Protein AF-A0A3D3B2I1-F1 (afdb_monomer)

Sequence (144 aa):
MMSEEPPSRQRCGARLKHAPGNFCARYVAPGKTRCNLHGGKSTGPRKPARLTPERLAAMQEGRRRWVKGLKATGQKAPCGGDFTKSSKEKAERARLHEDRARKANEAMFRADPELVAKALDRLAEATMRLAEATHLEREAARAG

pLDDT: mean 81.31, std 12.29, range [39.06, 97.19]

Foldseek 3Di:
DDPPDDQPPDFAQCADPVDGPDGGRDTQGPPDNHHCVRCSVPPDPVDPVVPDPVVVVVVVVVVVVVVVVCLVVQHQDPDDDRNVDDPVNVVVVVVVVVVVVVVVVCVVCVDDVVVVVVVVVVVVVVVVVVVVVVVVVVVVVVVD

Radius of gyration: 30.07 Å; Cα contacts (8 Å, |Δi|>4): 91; chains: 1; bounding box: 42×64×76 Å

Solvent-accessible surface area (backbone atoms only — not comparable to full-atom values): 8529 Å² total; per-residue (Å²): 133,83,83,77,67,70,68,43,91,48,57,22,62,46,75,37,90,93,40,84,95,41,56,37,77,49,52,16,34,70,100,54,79,16,13,61,90,70,59,39,60,66,72,59,69,96,48,68,87,74,68,40,70,66,56,54,49,51,53,52,51,53,49,51,54,53,51,51,51,31,56,76,70,62,44,62,50,98,75,70,72,61,68,79,57,49,72,65,60,51,51,53,50,50,51,53,51,50,53,50,50,50,52,50,49,46,67,74,60,58,72,55,66,67,58,52,49,54,49,50,53,54,49,52,54,51,50,51,55,49,52,50,52,56,48,52,54,55,50,55,70,71,75,110

Secondary structure (DSSP, 8-state):
----PPPPS-B--PBPTTSTT-B--SBPPTTSSS-IIIIIT----SSGGG--HHHHHHHHHHHHHHHHHHHHTTPPPSSS--SSS-HHHHHHHHHHHHHHHHHHHHHHT---HHHHHHHHHHHHHHHHHHHHHHHHHHHHHHH-

Mean predicted aligned error: 17.02 Å

Structure (mmCIF, N/CA/C/O backbone):
data_AF-A0A3D3B2I1-F1
#
_entry.id   AF-A0A3D3B2I1-F1
#
loop_
_atom_site.group_PDB
_atom_site.id
_atom_site.type_symbol
_atom_site.label_atom_id
_atom_site.label_alt_id
_atom_site.label_comp_id
_atom_site.label_asym_id
_atom_site.label_entity_id
_atom_site.label_seq_id
_atom_site.pdbx_PDB_ins_code
_atom_site.Cartn_x
_atom_site.Cartn_y
_atom_site.Cartn_z
_atom_site.occupancy
_atom_site.B_iso_or_equiv
_atom_site.auth_seq_id
_atom_site.auth_comp_id
_atom_site.auth_asym_id
_atom_site.auth_atom_id
_atom_site.pdbx_PDB_model_num
ATOM 1 N N . MET A 1 1 ? 25.792 -29.830 -18.608 1.00 39.06 1 MET A N 1
ATOM 2 C CA . MET A 1 1 ? 25.578 -30.551 -17.338 1.00 39.06 1 MET A CA 1
ATOM 3 C C . MET A 1 1 ? 25.304 -29.495 -16.279 1.00 39.06 1 MET A C 1
ATOM 5 O O . MET A 1 1 ? 26.176 -28.679 -16.023 1.00 39.06 1 MET A O 1
ATOM 9 N N . MET A 1 2 ? 24.053 -29.370 -15.831 1.00 43.00 2 MET A N 1
ATOM 10 C CA . MET A 1 2 ? 23.660 -28.364 -14.837 1.00 43.00 2 MET A CA 1
ATOM 11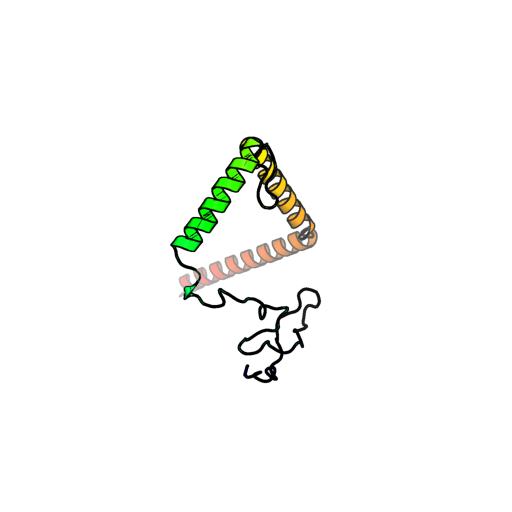 C C . MET A 1 2 ? 24.161 -28.846 -13.475 1.00 43.00 2 MET A C 1
ATOM 13 O O . MET A 1 2 ? 23.698 -29.880 -13.007 1.00 43.00 2 MET A O 1
ATOM 17 N N . SER A 1 3 ? 25.119 -28.146 -12.871 1.00 47.94 3 SER A N 1
ATOM 18 C CA . SER A 1 3 ? 25.517 -28.407 -11.489 1.00 47.94 3 SER A CA 1
ATOM 19 C C . SER A 1 3 ? 24.337 -28.076 -10.579 1.00 47.94 3 SER A C 1
ATOM 21 O O . SER A 1 3 ? 24.024 -26.905 -10.358 1.00 47.94 3 SER A O 1
ATOM 23 N N . GLU A 1 4 ? 23.638 -29.101 -10.100 1.00 55.72 4 GLU A N 1
ATOM 24 C CA . GLU A 1 4 ? 22.676 -28.965 -9.013 1.00 55.72 4 GLU A CA 1
ATOM 25 C C . GLU A 1 4 ? 23.475 -28.694 -7.735 1.00 55.72 4 GLU A C 1
ATOM 27 O O . GLU A 1 4 ? 23.943 -29.615 -7.069 1.00 55.72 4 GLU A O 1
ATOM 32 N N . GLU A 1 5 ? 23.699 -27.415 -7.415 1.00 55.50 5 GLU A N 1
ATOM 33 C CA . GLU A 1 5 ? 24.168 -27.059 -6.077 1.00 55.50 5 GLU A CA 1
ATOM 34 C C . GLU A 1 5 ? 23.195 -27.669 -5.057 1.00 55.50 5 GLU A C 1
ATOM 36 O O . GLU A 1 5 ? 21.976 -27.473 -5.185 1.00 55.50 5 GLU A O 1
ATOM 41 N N . PRO A 1 6 ? 23.696 -28.419 -4.059 1.00 58.09 6 PRO A N 1
ATOM 42 C CA . PRO A 1 6 ? 22.835 -29.069 -3.089 1.00 58.09 6 PRO A CA 1
ATOM 43 C C . PRO A 1 6 ? 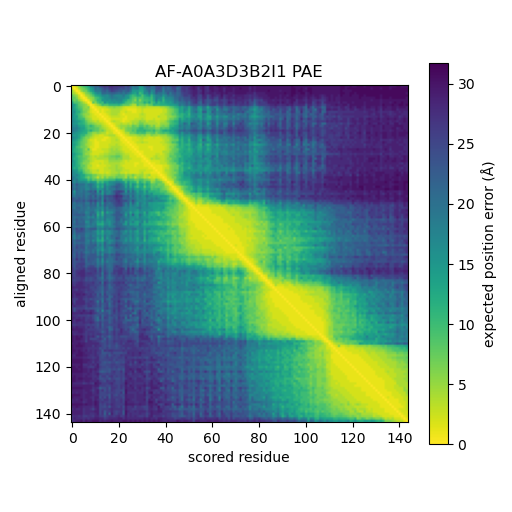21.965 -28.014 -2.395 1.00 58.09 6 PRO A C 1
ATOM 45 O O . PRO A 1 6 ? 22.441 -26.902 -2.133 1.00 58.09 6 PRO A O 1
ATOM 48 N N . PRO A 1 7 ? 20.692 -28.328 -2.082 1.00 59.72 7 PRO A N 1
ATOM 49 C CA . PRO A 1 7 ? 19.825 -27.396 -1.379 1.00 59.72 7 PRO A CA 1
ATOM 50 C C . PRO A 1 7 ? 20.549 -26.932 -0.120 1.00 59.72 7 PRO A C 1
ATOM 52 O O . PRO A 1 7 ? 20.981 -27.747 0.699 1.00 59.72 7 PRO A O 1
ATOM 55 N N . SER A 1 8 ? 20.724 -25.617 0.011 1.00 64.62 8 SER A N 1
ATOM 56 C CA . SER A 1 8 ? 21.408 -25.034 1.159 1.00 64.62 8 SER A CA 1
ATOM 57 C C . SER A 1 8 ? 20.792 -25.605 2.437 1.00 64.62 8 SER A C 1
ATOM 59 O O . SER A 1 8 ? 19.572 -25.544 2.614 1.00 64.62 8 SER A O 1
ATOM 61 N N . ARG A 1 9 ? 21.622 -26.138 3.344 1.00 75.06 9 ARG A N 1
ATOM 62 C CA . ARG A 1 9 ? 21.161 -26.679 4.640 1.00 75.06 9 ARG A CA 1
ATOM 63 C C . ARG A 1 9 ? 20.480 -25.614 5.516 1.00 75.06 9 ARG A C 1
ATOM 65 O O . ARG A 1 9 ? 19.854 -25.946 6.520 1.00 75.06 9 ARG A O 1
ATOM 72 N N . GLN A 1 10 ? 20.575 -24.343 5.126 1.00 85.38 10 GLN A N 1
ATOM 73 C CA . GLN A 1 10 ? 19.960 -23.207 5.789 1.00 85.38 10 GLN A CA 1
ATOM 74 C C . GLN A 1 10 ? 18.428 -23.208 5.650 1.00 85.38 10 GLN A C 1
ATOM 76 O O . GLN A 1 10 ? 17.852 -23.392 4.573 1.00 85.38 10 GLN A O 1
ATOM 81 N N . ARG A 1 11 ? 17.755 -22.955 6.775 1.00 90.19 11 ARG A N 1
ATOM 82 C CA . ARG A 1 11 ? 16.305 -22.740 6.851 1.00 90.19 11 ARG A CA 1
ATOM 83 C C . ARG A 1 11 ? 15.968 -21.297 6.474 1.00 90.19 11 ARG A C 1
ATOM 85 O O . ARG A 1 11 ? 16.731 -20.381 6.747 1.00 90.19 11 ARG A O 1
ATOM 92 N N . CYS A 1 12 ? 14.803 -21.088 5.869 1.00 90.75 12 CYS A N 1
ATOM 93 C CA . CYS A 1 12 ? 14.378 -19.786 5.359 1.00 90.75 12 CYS A CA 1
ATOM 94 C C . CYS A 1 12 ? 14.291 -18.692 6.429 1.00 90.75 12 CYS A C 1
ATOM 96 O O . CYS A 1 12 ? 14.554 -17.534 6.116 1.00 90.75 12 CYS A O 1
ATOM 98 N N . GLY A 1 13 ? 13.819 -19.015 7.637 1.00 89.44 13 GLY A N 1
ATOM 99 C CA . GLY A 1 13 ? 13.759 -18.048 8.739 1.00 89.44 13 GLY A CA 1
ATOM 100 C C . GLY A 1 13 ? 12.794 -16.870 8.527 1.00 89.44 13 GLY A C 1
ATOM 101 O O . GLY A 1 13 ? 12.832 -15.903 9.277 1.00 89.44 13 GLY A O 1
ATOM 102 N N . ALA A 1 14 ? 11.926 -16.900 7.509 1.00 89.38 14 ALA A N 1
ATOM 103 C CA . ALA A 1 14 ? 10.940 -15.840 7.288 1.00 89.38 14 ALA A CA 1
ATOM 104 C C . ALA A 1 14 ? 9.794 -15.949 8.305 1.00 89.38 14 ALA A C 1
ATOM 106 O O . ALA A 1 14 ? 9.272 -17.045 8.505 1.00 89.38 14 ALA A O 1
ATOM 107 N N . ARG A 1 15 ? 9.384 -14.833 8.922 1.00 90.38 15 ARG A N 1
ATOM 108 C CA . ARG A 1 15 ? 8.238 -14.806 9.851 1.00 90.38 15 ARG A CA 1
ATOM 109 C C . ARG A 1 15 ? 6.951 -15.216 9.132 1.00 90.38 15 ARG A C 1
ATOM 111 O O . ARG A 1 15 ? 6.649 -14.689 8.060 1.00 90.38 15 ARG A O 1
ATOM 118 N N . LEU A 1 16 ? 6.198 -16.144 9.719 1.00 87.00 16 LEU A N 1
ATOM 119 C CA . LEU A 1 16 ? 4.931 -16.613 9.162 1.00 87.00 16 LEU A CA 1
ATOM 120 C C . LEU A 1 16 ? 3.800 -15.639 9.509 1.00 87.00 16 LEU A C 1
ATOM 122 O O . LEU A 1 16 ? 3.539 -15.362 10.675 1.00 87.00 16 LEU A O 1
ATOM 126 N N . LYS A 1 17 ? 3.088 -15.147 8.490 1.00 81.25 17 LYS A N 1
ATOM 127 C CA . LYS A 1 17 ? 2.000 -14.167 8.666 1.00 81.25 17 LYS A CA 1
ATOM 128 C C . LYS A 1 17 ? 0.816 -14.714 9.477 1.00 81.25 17 LYS A C 1
ATOM 130 O O . LYS A 1 17 ? 0.202 -13.967 10.224 1.00 81.25 17 LYS A O 1
ATOM 135 N N . HIS A 1 18 ? 0.508 -16.002 9.326 1.00 80.38 18 HIS A N 1
ATOM 136 C CA . HIS A 1 18 ? -0.627 -16.667 9.984 1.00 80.38 18 HIS A CA 1
ATOM 137 C C . HIS A 1 18 ? -0.247 -17.396 11.282 1.00 80.38 18 HIS A C 1
ATOM 139 O O . HIS A 1 18 ? -1.097 -18.029 11.892 1.00 80.38 18 HIS A O 1
ATOM 145 N N . ALA A 1 19 ? 1.023 -17.332 11.689 1.00 79.38 19 ALA A N 1
ATOM 146 C CA . ALA A 1 19 ? 1.526 -17.984 12.892 1.00 79.38 19 ALA A CA 1
ATOM 147 C C . ALA A 1 19 ? 2.555 -17.056 13.565 1.00 79.38 19 ALA A C 1
ATOM 149 O O . ALA A 1 19 ? 3.763 -17.238 13.371 1.00 79.38 19 ALA A O 1
ATOM 150 N N . PRO A 1 20 ? 2.096 -16.013 14.286 1.00 75.62 20 PRO A N 1
ATOM 151 C CA . PRO A 1 20 ? 2.986 -15.071 14.957 1.00 75.62 20 PRO A CA 1
ATOM 152 C C . PRO A 1 20 ? 3.906 -15.820 15.933 1.00 75.62 20 PRO A C 1
ATOM 154 O O . PRO A 1 20 ? 3.465 -16.707 16.654 1.00 75.62 20 PRO A O 1
ATOM 157 N N . GLY A 1 21 ? 5.203 -15.505 15.900 1.00 81.06 21 GL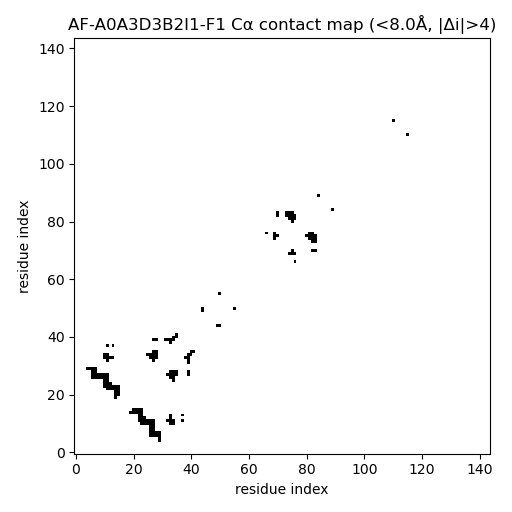Y A N 1
ATOM 158 C CA . GLY A 1 21 ? 6.243 -16.203 16.671 1.00 81.06 21 GLY A CA 1
ATOM 159 C C . GLY A 1 21 ? 6.929 -17.359 15.933 1.00 81.06 21 GLY A C 1
ATOM 160 O O . GLY A 1 21 ? 8.044 -17.723 16.294 1.00 81.06 21 GLY A O 1
ATOM 161 N N . ASN A 1 22 ? 6.339 -17.876 14.850 1.00 89.31 22 ASN A N 1
ATOM 162 C CA . ASN A 1 22 ? 6.932 -18.960 14.069 1.00 89.31 22 ASN A CA 1
ATOM 163 C C . ASN A 1 22 ? 7.696 -18.465 12.832 1.00 89.31 22 ASN A C 1
ATOM 165 O O . ASN A 1 22 ? 7.322 -17.497 12.157 1.00 89.31 22 ASN A O 1
ATOM 169 N N . PHE A 1 23 ? 8.759 -19.197 12.498 1.00 91.75 23 PHE A N 1
ATOM 170 C CA . PHE A 1 23 ? 9.594 -18.956 11.326 1.00 91.75 23 PHE A CA 1
ATOM 171 C C . PHE A 1 23 ? 9.447 -20.071 10.291 1.00 91.75 23 PHE A C 1
ATOM 173 O O . PHE A 1 23 ? 9.165 -21.226 10.599 1.00 91.75 23 PHE A O 1
ATOM 180 N N . CYS A 1 24 ? 9.664 -19.733 9.023 1.00 91.00 24 CYS A N 1
ATOM 181 C CA . CYS A 1 24 ? 9.590 -20.695 7.941 1.00 91.00 24 CYS A CA 1
ATOM 182 C C . CYS A 1 24 ? 10.719 -21.733 8.033 1.00 91.00 24 CYS A C 1
ATOM 184 O O . CYS A 1 24 ? 11.892 -21.415 7.821 1.00 91.00 24 CYS A O 1
ATOM 186 N N . ALA A 1 25 ? 10.330 -22.993 8.238 1.00 90.62 25 ALA A N 1
ATOM 187 C CA . ALA A 1 25 ? 11.222 -24.150 8.290 1.00 90.62 25 ALA A CA 1
ATOM 188 C C . ALA A 1 25 ? 11.582 -24.739 6.908 1.00 90.62 25 ALA A C 1
ATOM 190 O O . ALA A 1 25 ? 12.279 -25.750 6.821 1.00 90.62 25 ALA A O 1
ATOM 191 N N . ARG A 1 26 ? 11.131 -24.148 5.795 1.00 89.50 26 ARG A N 1
ATOM 192 C CA . ARG A 1 26 ? 11.539 -24.623 4.461 1.00 89.50 26 ARG A CA 1
ATOM 193 C C . ARG A 1 26 ? 13.007 -24.303 4.205 1.00 89.50 26 ARG A C 1
ATOM 195 O O . ARG A 1 26 ? 13.496 -23.266 4.653 1.00 89.50 26 ARG A O 1
ATOM 202 N N . TYR A 1 27 ? 13.678 -25.164 3.448 1.00 90.50 27 TYR A N 1
ATOM 203 C CA . TYR A 1 27 ? 15.038 -24.899 2.993 1.00 90.50 27 TYR A CA 1
ATOM 204 C C . TYR A 1 27 ? 15.084 -23.696 2.055 1.00 90.50 27 TYR A C 1
ATOM 206 O O . TYR A 1 27 ? 14.144 -23.424 1.295 1.00 90.50 27 TYR A O 1
ATOM 214 N N . VAL A 1 28 ? 16.176 -22.952 2.164 1.00 89.44 28 VAL A N 1
ATOM 215 C CA . VAL A 1 28 ? 16.496 -21.845 1.271 1.00 89.44 28 VAL A CA 1
ATOM 216 C C . VAL A 1 28 ? 16.724 -22.381 -0.150 1.00 89.44 28 VAL A C 1
ATOM 218 O O . VAL A 1 28 ? 17.170 -23.512 -0.343 1.00 89.44 28 VAL A O 1
ATOM 221 N N . ALA A 1 29 ? 16.309 -21.605 -1.154 1.00 83.50 29 ALA A N 1
ATOM 222 C CA . ALA A 1 29 ? 16.523 -21.978 -2.550 1.00 83.50 29 ALA A CA 1
ATOM 223 C C . ALA A 1 29 ? 18.021 -21.857 -2.912 1.00 83.50 29 ALA A C 1
ATOM 225 O O . ALA A 1 29 ? 18.671 -20.950 -2.387 1.00 83.50 29 ALA A O 1
ATOM 226 N N . PRO A 1 30 ? 18.565 -22.702 -3.813 1.00 81.00 30 PRO A N 1
ATOM 227 C CA . PRO A 1 30 ? 19.967 -22.614 -4.232 1.00 81.00 30 PRO A CA 1
ATOM 228 C C . PRO A 1 30 ? 20.352 -21.194 -4.681 1.00 81.00 30 PRO A C 1
ATOM 230 O O . PRO A 1 30 ? 19.606 -20.546 -5.423 1.00 81.00 30 PRO A O 1
ATOM 233 N N . GLY A 1 31 ? 21.483 -20.684 -4.183 1.00 78.69 31 GLY A N 1
ATOM 234 C CA . GLY A 1 31 ? 21.978 -19.334 -4.481 1.00 78.69 31 GLY A CA 1
ATOM 235 C C . GLY A 1 31 ? 21.119 -18.170 -3.952 1.00 78.69 31 GLY A C 1
ATOM 236 O O . GLY A 1 31 ? 21.184 -17.063 -4.495 1.00 78.69 31 GLY A O 1
ATOM 237 N N . LYS A 1 32 ? 20.263 -18.389 -2.943 1.00 80.88 32 LYS A N 1
ATOM 238 C CA . LYS A 1 32 ? 19.387 -17.360 -2.343 1.00 80.88 32 LYS A CA 1
ATOM 239 C C . LYS A 1 32 ? 19.508 -17.340 -0.820 1.00 80.88 32 LYS A C 1
ATOM 241 O O . LYS A 1 32 ? 20.200 -18.152 -0.231 1.00 80.88 32 LYS A O 1
ATOM 246 N N . THR A 1 33 ? 18.803 -16.402 -0.184 1.00 85.44 33 THR A N 1
ATOM 247 C CA . THR A 1 33 ? 18.726 -16.263 1.284 1.00 85.44 33 THR A CA 1
ATOM 248 C C . THR A 1 33 ? 17.383 -16.714 1.871 1.00 85.44 33 THR A C 1
ATOM 250 O O . THR A 1 33 ? 17.221 -16.761 3.087 1.00 85.44 33 THR A O 1
ATOM 253 N N . ARG A 1 34 ? 16.385 -17.034 1.030 1.00 86.75 34 ARG A N 1
ATOM 254 C CA . ARG A 1 34 ? 15.028 -17.434 1.449 1.00 86.75 34 ARG A CA 1
ATOM 255 C C . ARG A 1 34 ? 14.471 -18.560 0.579 1.00 86.75 34 ARG A C 1
ATOM 257 O O . ARG A 1 34 ? 14.925 -18.784 -0.541 1.00 86.75 34 ARG A O 1
ATOM 264 N N . CYS A 1 35 ? 13.467 -19.276 1.089 1.00 90.00 35 CYS A N 1
ATOM 265 C CA . CYS A 1 35 ? 12.796 -20.334 0.333 1.00 90.00 35 CYS A CA 1
ATOM 266 C C . CYS A 1 35 ? 11.910 -19.773 -0.786 1.00 90.00 35 CYS A C 1
ATOM 268 O O . CYS A 1 35 ? 11.515 -18.606 -0.783 1.00 90.00 35 CYS A O 1
ATOM 270 N N . ASN A 1 36 ? 11.498 -20.657 -1.690 1.00 86.25 36 ASN A N 1
ATOM 271 C CA . ASN A 1 36 ? 10.632 -20.351 -2.826 1.00 86.25 36 ASN A CA 1
ATOM 272 C C . ASN A 1 36 ? 9.298 -19.665 -2.466 1.00 86.25 36 ASN A C 1
ATOM 274 O O . ASN A 1 36 ? 8.747 -18.957 -3.300 1.00 86.25 36 ASN A O 1
ATOM 278 N N . LEU A 1 37 ? 8.775 -19.835 -1.248 1.00 85.50 37 LEU A N 1
ATOM 279 C CA . LEU A 1 37 ? 7.530 -19.180 -0.816 1.00 85.50 37 LEU A CA 1
ATOM 280 C C . LEU A 1 37 ? 7.740 -17.791 -0.203 1.00 85.50 37 LEU A C 1
ATOM 282 O O . LEU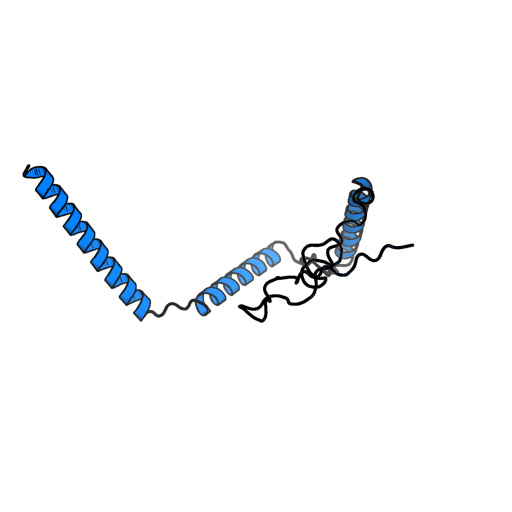 A 1 37 ? 6.825 -16.979 -0.205 1.00 85.50 37 LEU A O 1
ATOM 286 N N . HIS A 1 38 ? 8.941 -17.503 0.293 1.00 86.75 38 HIS A N 1
ATOM 287 C CA . HIS A 1 38 ? 9.245 -16.274 1.027 1.00 86.75 38 HIS A CA 1
ATOM 288 C C . HIS A 1 38 ? 10.310 -15.435 0.308 1.00 86.75 38 HIS A C 1
ATOM 290 O O . HIS A 1 38 ? 11.193 -14.868 0.942 1.00 86.75 38 HIS A O 1
ATOM 296 N N . GLY A 1 39 ? 10.238 -15.368 -1.025 1.00 77.81 39 GLY A N 1
ATOM 297 C CA . GLY A 1 39 ? 11.093 -14.504 -1.852 1.00 77.81 39 GLY A CA 1
ATOM 298 C C . GLY A 1 39 ? 12.206 -15.214 -2.628 1.00 77.81 39 GLY A C 1
ATOM 299 O O . GLY A 1 39 ? 12.775 -14.610 -3.530 1.00 77.81 39 GLY A O 1
ATOM 300 N N . GLY A 1 40 ? 12.461 -16.504 -2.385 1.00 78.50 40 GLY A N 1
ATOM 301 C CA . GLY A 1 40 ? 13.405 -17.302 -3.185 1.00 78.50 40 GLY A CA 1
ATOM 302 C C . GLY A 1 40 ? 12.968 -17.484 -4.645 1.00 78.50 40 GLY A C 1
ATOM 303 O O . GLY A 1 40 ? 13.809 -17.632 -5.525 1.00 78.50 40 GLY A O 1
ATOM 304 N N . LYS A 1 41 ? 11.656 -17.377 -4.918 1.00 73.69 41 LYS A N 1
ATOM 305 C CA . LYS A 1 41 ? 11.076 -17.364 -6.273 1.00 73.69 41 LYS A CA 1
ATOM 306 C C . LYS A 1 41 ? 11.222 -16.037 -7.009 1.00 73.69 41 LYS A C 1
ATOM 308 O O . LYS A 1 41 ? 10.888 -16.002 -8.189 1.00 73.69 41 LYS A O 1
ATOM 313 N N . SER A 1 42 ? 11.667 -14.958 -6.354 1.00 66.50 42 SER A N 1
ATOM 314 C CA . SER A 1 42 ? 11.904 -13.691 -7.049 1.00 66.50 42 SER A CA 1
ATOM 315 C C . SER A 1 42 ? 13.139 -13.843 -7.928 1.00 66.50 42 SER A C 1
ATOM 317 O O . SER A 1 42 ? 14.263 -13.468 -7.591 1.00 66.50 42 SER A O 1
ATOM 319 N N . THR A 1 43 ? 12.936 -14.463 -9.082 1.00 61.19 43 THR A N 1
ATOM 320 C CA . THR A 1 43 ? 13.799 -14.279 -10.223 1.00 61.19 43 THR A CA 1
ATOM 321 C C . THR A 1 43 ? 13.534 -12.858 -10.697 1.00 61.19 43 THR A C 1
ATOM 323 O O . THR A 1 43 ? 12.692 -12.634 -11.567 1.00 61.19 43 THR A O 1
ATOM 326 N N . GLY A 1 44 ? 14.280 -11.890 -10.152 1.00 61.75 44 GLY A N 1
ATOM 327 C CA . GLY A 1 44 ? 14.618 -10.696 -10.927 1.00 61.75 44 GLY A CA 1
ATOM 328 C C . GLY A 1 44 ? 15.108 -11.116 -12.324 1.00 61.75 44 GLY A C 1
ATOM 329 O O . GLY A 1 44 ? 15.380 -12.307 -12.531 1.00 61.75 44 GLY A O 1
ATOM 330 N N . PRO A 1 45 ? 15.190 -10.200 -13.305 1.00 55.91 45 PRO A N 1
ATOM 331 C CA . PRO A 1 45 ? 15.507 -10.555 -14.685 1.00 55.91 45 PRO A CA 1
ATOM 332 C C . PRO A 1 45 ? 16.649 -11.570 -14.711 1.00 55.91 45 PRO A C 1
ATOM 334 O O . PRO A 1 45 ? 17.749 -11.260 -14.261 1.00 55.91 45 PRO A O 1
ATOM 337 N N . ARG A 1 46 ? 16.375 -12.803 -15.177 1.00 55.44 46 ARG A N 1
ATOM 338 C CA . ARG A 1 46 ? 17.333 -13.932 -15.127 1.00 55.44 46 ARG A CA 1
ATOM 339 C C . ARG A 1 46 ? 18.703 -13.552 -15.705 1.00 55.44 46 ARG A C 1
ATOM 341 O O . ARG A 1 46 ? 19.695 -14.200 -15.400 1.00 55.44 46 ARG A O 1
ATOM 348 N N . LYS A 1 47 ? 18.731 -12.508 -16.543 1.00 58.69 47 LYS A N 1
ATOM 349 C CA . LYS A 1 47 ? 19.908 -11.742 -16.946 1.00 58.69 47 LYS A CA 1
ATOM 350 C C . LYS A 1 47 ? 19.520 -10.248 -16.985 1.00 58.69 47 LYS A C 1
ATOM 352 O O . LYS A 1 47 ? 18.615 -9.926 -17.761 1.00 58.69 47 LYS A O 1
ATOM 357 N N . PRO A 1 48 ? 20.167 -9.339 -16.229 1.00 57.59 48 PRO A N 1
ATOM 358 C CA . PRO A 1 48 ? 19.883 -7.898 -16.299 1.00 57.59 48 PRO A CA 1
ATOM 359 C C . PRO A 1 48 ? 20.079 -7.332 -17.717 1.00 57.59 48 PRO A C 1
ATOM 361 O O . PRO A 1 48 ? 19.315 -6.474 -18.143 1.00 57.59 48 PRO A O 1
ATOM 364 N N . ALA A 1 49 ? 20.979 -7.929 -18.508 1.00 60.91 49 ALA A N 1
ATOM 365 C CA . ALA A 1 49 ? 21.197 -7.615 -19.923 1.00 60.91 49 ALA A CA 1
ATOM 366 C C . ALA A 1 49 ? 19.955 -7.766 -20.833 1.00 60.91 49 ALA A C 1
ATOM 368 O O . ALA A 1 49 ? 19.955 -7.276 -21.956 1.00 60.91 49 ALA A O 1
ATOM 369 N N . ARG A 1 50 ? 18.892 -8.459 -20.394 1.00 61.72 50 ARG A N 1
ATOM 370 C CA . ARG A 1 50 ? 17.660 -8.637 -21.189 1.00 61.72 50 ARG A CA 1
ATOM 371 C C . ARG A 1 50 ? 16.595 -7.572 -20.925 1.00 61.72 50 ARG A C 1
ATOM 373 O O . ARG A 1 50 ? 15.578 -7.579 -21.616 1.00 61.72 50 ARG A O 1
ATOM 380 N N . LEU A 1 51 ? 16.790 -6.699 -19.936 1.00 70.50 51 LEU A N 1
ATOM 381 C CA . LEU A 1 51 ? 15.862 -5.620 -19.601 1.00 70.50 51 LEU A CA 1
ATOM 382 C C . LEU A 1 51 ? 16.419 -4.283 -20.104 1.00 70.50 51 LEU A C 1
ATOM 384 O O . LEU A 1 51 ? 16.753 -3.398 -19.324 1.00 70.50 51 LEU A O 1
ATOM 388 N N . THR A 1 52 ? 16.568 -4.172 -21.424 1.00 81.50 52 THR A N 1
ATOM 389 C CA . THR A 1 52 ? 17.058 -2.945 -22.058 1.00 81.50 52 THR A CA 1
ATOM 390 C C . THR A 1 52 ? 16.026 -1.815 -21.925 1.00 81.50 52 THR A C 1
ATOM 392 O O . THR A 1 52 ? 14.821 -2.092 -21.841 1.00 81.50 52 THR A O 1
ATOM 395 N N . PRO A 1 53 ? 16.458 -0.541 -21.940 1.00 81.94 53 PRO A N 1
ATOM 396 C CA . PRO A 1 53 ? 15.548 0.606 -21.972 1.00 81.94 53 PRO A CA 1
ATOM 397 C C . PRO A 1 53 ? 14.515 0.514 -23.103 1.00 81.94 53 PRO A C 1
ATOM 399 O O . PRO A 1 53 ? 13.339 0.790 -22.887 1.0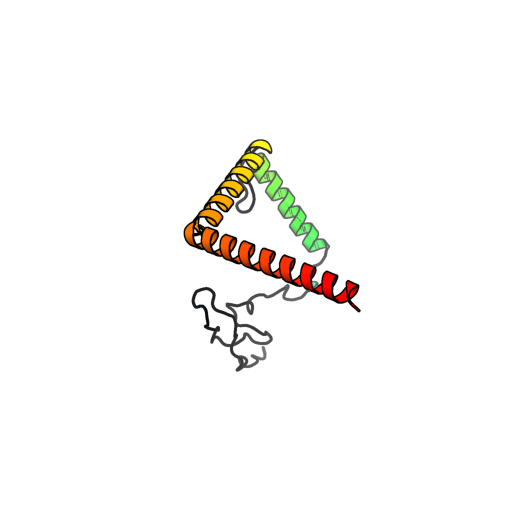0 81.94 53 PRO A O 1
ATOM 402 N N . GLU A 1 54 ? 14.922 0.027 -24.275 1.00 84.88 54 GLU A N 1
ATOM 403 C CA . GLU A 1 54 ? 14.052 -0.193 -25.439 1.00 84.88 54 GLU A CA 1
ATOM 404 C C . GLU A 1 54 ? 12.949 -1.214 -25.148 1.00 84.88 54 GLU A C 1
ATOM 406 O O . GLU A 1 54 ? 11.783 -0.999 -25.474 1.00 84.88 54 GLU A O 1
ATOM 411 N N . ARG A 1 55 ? 13.288 -2.320 -24.474 1.00 81.06 55 ARG A N 1
ATOM 412 C CA . ARG A 1 55 ? 12.308 -3.342 -24.095 1.00 81.06 55 ARG A CA 1
ATOM 413 C C . ARG A 1 55 ? 11.317 -2.804 -23.067 1.00 81.06 55 ARG A C 1
ATOM 415 O O . ARG A 1 55 ? 10.128 -3.107 -23.150 1.00 81.06 55 ARG A O 1
ATOM 422 N N . LEU A 1 56 ? 11.788 -1.999 -22.115 1.00 83.69 56 LEU A N 1
ATOM 423 C CA . LEU A 1 56 ? 10.922 -1.317 -21.152 1.00 83.69 56 LEU A CA 1
ATOM 424 C C . LEU A 1 56 ? 10.013 -0.296 -21.844 1.00 83.69 56 LEU A C 1
ATOM 426 O O . LEU A 1 56 ? 8.823 -0.244 -21.532 1.00 83.69 56 LEU A O 1
ATOM 430 N N . ALA A 1 57 ? 10.536 0.464 -22.806 1.00 86.75 57 ALA A N 1
ATOM 431 C CA . ALA A 1 57 ? 9.755 1.391 -23.617 1.00 86.75 57 ALA A CA 1
ATOM 432 C C . ALA A 1 57 ? 8.679 0.649 -24.427 1.00 86.75 57 ALA A C 1
ATOM 434 O O . ALA A 1 57 ? 7.514 1.037 -24.391 1.00 86.75 57 ALA A O 1
ATOM 435 N N . ALA A 1 58 ? 9.020 -0.479 -25.055 1.00 88.94 58 ALA A N 1
ATOM 436 C CA . ALA A 1 58 ? 8.071 -1.315 -25.789 1.00 88.94 58 ALA A CA 1
ATOM 437 C C . ALA A 1 58 ? 6.966 -1.889 -24.882 1.00 88.94 58 ALA A C 1
ATOM 439 O O . ALA A 1 58 ? 5.794 -1.904 -25.264 1.00 88.94 58 ALA A O 1
ATOM 440 N N . MET A 1 59 ? 7.306 -2.316 -23.659 1.00 86.06 59 MET A N 1
ATOM 441 C CA . MET A 1 59 ? 6.318 -2.751 -22.661 1.00 86.06 59 MET A CA 1
ATOM 442 C C . MET A 1 59 ? 5.383 -1.608 -22.249 1.00 86.06 59 MET A C 1
ATOM 444 O O . MET A 1 59 ? 4.167 -1.798 -22.170 1.00 86.06 59 MET A O 1
ATOM 448 N N . GLN A 1 60 ? 5.933 -0.416 -22.002 1.00 88.25 60 GLN A N 1
ATOM 449 C CA . GLN A 1 60 ? 5.141 0.764 -21.660 1.00 88.25 60 GLN A CA 1
ATOM 450 C C . GLN A 1 60 ? 4.217 1.175 -22.808 1.00 88.25 60 GLN A C 1
ATOM 452 O O . GLN A 1 60 ? 3.047 1.468 -22.565 1.00 88.25 60 GLN A O 1
ATOM 457 N N . GLU A 1 61 ? 4.701 1.148 -24.047 1.00 92.44 61 GLU A N 1
ATOM 458 C CA . GLU A 1 61 ? 3.907 1.483 -25.227 1.00 92.44 61 GLU A CA 1
ATOM 459 C C . GLU A 1 61 ? 2.798 0.454 -25.480 1.00 92.44 61 GLU A C 1
ATOM 461 O O . GLU A 1 61 ? 1.643 0.815 -25.710 1.00 92.44 61 GLU A O 1
ATOM 466 N N . GLY A 1 62 ? 3.097 -0.841 -25.334 1.00 91.75 62 GLY A N 1
ATOM 467 C CA . GLY A 1 62 ? 2.078 -1.894 -25.367 1.00 91.75 62 GLY A CA 1
ATOM 468 C C . GLY A 1 62 ? 0.977 -1.661 -24.328 1.00 91.75 62 GLY A C 1
ATOM 469 O O . GLY A 1 62 ? -0.213 -1.739 -24.645 1.00 91.75 62 GLY A O 1
ATOM 470 N N . ARG A 1 63 ? 1.358 -1.269 -23.104 1.00 87.94 63 ARG A N 1
ATOM 471 C CA . ARG A 1 63 ? 0.403 -0.903 -22.051 1.00 87.94 63 ARG A CA 1
ATOM 472 C C . ARG A 1 63 ? -0.431 0.323 -22.426 1.00 87.94 63 ARG A C 1
ATOM 474 O O . ARG A 1 63 ? -1.637 0.311 -22.187 1.00 87.94 63 ARG A O 1
ATOM 481 N N . ARG A 1 64 ? 0.169 1.368 -23.007 1.00 87.31 64 ARG A N 1
ATOM 482 C CA . ARG A 1 64 ? -0.555 2.576 -23.450 1.00 87.31 64 ARG A CA 1
ATOM 483 C C . ARG A 1 64 ? -1.615 2.235 -24.494 1.00 87.31 64 ARG A C 1
ATOM 485 O O . ARG A 1 64 ? -2.762 2.650 -24.331 1.00 87.31 64 ARG A O 1
ATOM 492 N N . ARG A 1 65 ? -1.268 1.434 -25.507 1.00 90.81 65 ARG A N 1
ATOM 493 C CA . ARG A 1 65 ? -2.211 0.982 -26.545 1.00 90.81 65 ARG A CA 1
ATOM 494 C C . ARG A 1 65 ? -3.358 0.162 -25.971 1.00 90.81 65 ARG A C 1
ATOM 496 O O . ARG A 1 65 ? -4.514 0.440 -26.276 1.00 90.81 65 ARG A O 1
ATOM 503 N N . TRP A 1 66 ? -3.057 -0.788 -25.090 1.00 88.44 66 TRP A N 1
ATOM 504 C CA . TRP A 1 66 ? -4.084 -1.590 -24.429 1.00 88.44 66 TRP A CA 1
ATOM 505 C C . TRP A 1 66 ? -5.041 -0.734 -23.586 1.00 88.44 66 TRP A C 1
ATOM 507 O O . TRP A 1 66 ? -6.257 -0.851 -23.721 1.00 88.44 66 TRP A O 1
ATOM 517 N N . VAL A 1 67 ? -4.514 0.204 -22.789 1.00 85.88 67 VAL A N 1
ATOM 518 C CA . VAL A 1 67 ? -5.337 1.147 -22.010 1.00 85.88 67 VAL A CA 1
ATOM 519 C C . VAL A 1 67 ? -6.180 2.047 -22.917 1.00 85.88 67 VAL A C 1
ATOM 521 O O . VAL A 1 67 ? -7.334 2.319 -22.594 1.00 85.88 67 VAL A O 1
ATOM 524 N N . LYS A 1 68 ? -5.638 2.505 -24.053 1.00 87.50 68 LYS A N 1
ATOM 525 C CA . LYS A 1 68 ? -6.394 3.281 -25.047 1.00 87.50 68 LYS A CA 1
ATOM 526 C C . LYS A 1 68 ? -7.575 2.472 -25.598 1.00 87.50 68 LYS A C 1
ATOM 528 O O . LYS A 1 68 ? -8.670 3.017 -25.681 1.00 87.50 68 LYS A O 1
ATOM 533 N N . GLY A 1 69 ? -7.370 1.186 -25.892 1.00 88.19 69 GLY A N 1
ATOM 534 C CA . GLY A 1 69 ? -8.433 0.265 -26.305 1.00 88.19 69 GLY A CA 1
ATOM 535 C C . GLY A 1 69 ? -9.525 0.115 -25.244 1.00 88.19 69 GLY A C 1
ATOM 536 O O . GLY A 1 69 ? -10.692 0.339 -25.542 1.00 88.19 69 GLY A O 1
ATOM 537 N N . LEU A 1 70 ? -9.144 -0.146 -23.988 1.00 85.19 70 LEU A N 1
ATOM 538 C CA . LEU A 1 70 ? -10.096 -0.259 -22.874 1.00 85.19 70 LEU A CA 1
ATOM 539 C C . LEU A 1 70 ? -10.932 1.012 -22.674 1.00 85.19 70 LEU A C 1
ATOM 541 O O . LEU A 1 70 ? -12.136 0.930 -22.444 1.00 85.19 70 LEU A O 1
ATOM 545 N N . LYS A 1 71 ? -10.304 2.192 -22.783 1.00 81.81 71 LYS A N 1
ATOM 546 C CA . LYS A 1 71 ? -11.009 3.479 -22.708 1.00 81.81 71 LYS A CA 1
ATOM 547 C C . LYS A 1 71 ? -12.013 3.647 -23.844 1.00 81.81 71 LYS A C 1
ATOM 549 O O . LYS A 1 71 ? -13.123 4.095 -23.584 1.00 81.81 71 LYS A O 1
ATOM 554 N N . ALA A 1 72 ? -11.636 3.285 -25.070 1.00 85.06 72 ALA A N 1
ATOM 555 C CA . ALA A 1 72 ? -12.518 3.386 -26.231 1.00 85.06 72 ALA A CA 1
ATOM 556 C C . ALA A 1 72 ? -13.747 2.470 -26.108 1.00 85.06 72 ALA A C 1
ATOM 558 O O . ALA A 1 72 ? -14.839 2.862 -26.496 1.00 85.06 72 ALA A O 1
ATOM 559 N N . THR A 1 73 ? -13.591 1.283 -25.517 1.00 83.62 73 THR A N 1
ATOM 560 C CA . THR A 1 73 ? -14.693 0.331 -25.302 1.00 83.62 73 THR A CA 1
ATOM 561 C C . THR A 1 73 ? -15.447 0.548 -23.985 1.00 83.62 73 THR A C 1
ATOM 563 O O . THR A 1 73 ? -16.319 -0.250 -23.654 1.00 83.62 73 THR A O 1
ATOM 566 N N . GLY A 1 74 ? -15.074 1.550 -23.178 1.00 79.88 74 GLY A N 1
ATOM 567 C CA . GLY A 1 74 ? -15.642 1.771 -21.841 1.00 79.88 74 GLY A CA 1
ATOM 568 C C . GLY A 1 74 ? -15.379 0.633 -20.843 1.00 79.88 74 GLY A C 1
ATOM 569 O O . GLY A 1 74 ? -16.028 0.555 -19.804 1.00 79.88 74 GLY A O 1
ATOM 570 N N . GLN A 1 75 ? -14.435 -0.265 -21.137 1.00 74.69 75 GLN A N 1
ATOM 571 C CA . GLN A 1 75 ? -14.134 -1.406 -20.278 1.00 74.69 75 GLN A CA 1
ATOM 572 C C . GLN A 1 75 ? -13.198 -0.990 -19.143 1.00 74.69 75 GLN A C 1
ATOM 574 O O . GLN A 1 75 ? -12.239 -0.234 -19.318 1.00 74.69 75 GLN A O 1
ATOM 579 N N . LYS A 1 76 ? -13.451 -1.522 -17.948 1.00 73.19 76 LYS A N 1
ATOM 580 C CA . LYS A 1 76 ? -12.596 -1.301 -16.783 1.00 73.19 76 LYS A CA 1
ATOM 581 C C . LYS A 1 76 ? -11.306 -2.121 -16.900 1.00 73.19 76 LYS A C 1
ATOM 583 O O . LYS A 1 76 ? -11.341 -3.294 -17.259 1.00 73.19 76 LYS A O 1
ATOM 588 N N . ALA A 1 77 ? -10.165 -1.531 -16.530 1.00 74.56 77 ALA A N 1
ATOM 589 C CA . ALA A 1 77 ? -8.924 -2.293 -16.409 1.00 74.56 77 ALA A CA 1
ATOM 590 C C . ALA A 1 77 ? -9.030 -3.362 -15.295 1.00 74.56 77 ALA A C 1
ATOM 592 O O . ALA A 1 77 ? -9.496 -3.042 -14.198 1.00 74.56 77 ALA A O 1
ATOM 593 N N . PRO A 1 78 ? -8.533 -4.595 -15.524 1.00 68.19 78 PRO A N 1
ATOM 594 C CA . PRO A 1 78 ? -8.458 -5.650 -14.506 1.00 68.19 78 PRO A CA 1
ATOM 595 C C . PRO A 1 78 ? -7.717 -5.210 -13.237 1.00 68.19 78 PRO A C 1
ATOM 597 O O . PRO A 1 78 ? -8.060 -5.607 -12.127 1.00 68.19 78 PRO A O 1
ATOM 600 N N . CYS A 1 79 ? -6.705 -4.359 -13.405 1.00 57.84 79 CYS A N 1
ATOM 601 C CA . CYS A 1 79 ? -5.935 -3.753 -12.333 1.00 57.84 79 CYS A CA 1
ATOM 602 C C . CYS A 1 79 ? -5.869 -2.234 -12.544 1.00 57.84 79 CYS A C 1
ATOM 604 O O . CYS A 1 79 ? -5.436 -1.745 -13.589 1.00 57.84 79 CYS A O 1
ATOM 606 N N . GLY A 1 80 ? -6.323 -1.482 -11.539 1.00 62.72 80 GLY A N 1
ATOM 607 C CA . GLY A 1 80 ? -6.475 -0.029 -11.609 1.00 62.72 80 GLY A CA 1
ATOM 608 C C . GLY A 1 80 ? -7.932 0.436 -11.553 1.00 62.72 80 GLY A C 1
ATOM 609 O O . GLY A 1 80 ? -8.878 -0.354 -11.550 1.00 62.72 80 GLY A O 1
ATOM 610 N N . GLY A 1 81 ? -8.104 1.750 -11.421 1.00 60.28 81 GLY A N 1
ATOM 611 C CA . GLY A 1 81 ? -9.414 2.383 -11.309 1.00 60.28 81 GLY A CA 1
ATOM 612 C C . GLY A 1 81 ? -10.241 2.283 -12.592 1.00 60.28 81 GLY A C 1
ATOM 613 O O . GLY A 1 81 ? -9.717 2.122 -13.689 1.00 60.28 81 GLY A O 1
ATOM 614 N N . ASP A 1 82 ? -11.552 2.412 -12.430 1.00 65.38 82 ASP A N 1
ATOM 615 C CA . ASP A 1 82 ? -12.509 2.484 -13.531 1.00 65.38 82 ASP A CA 1
ATOM 616 C C . ASP A 1 82 ? -12.270 3.735 -14.394 1.00 65.38 82 ASP A C 1
ATOM 618 O O . ASP A 1 82 ? -12.127 4.844 -13.862 1.00 65.38 82 ASP A O 1
ATOM 622 N N . PHE A 1 83 ? -12.194 3.568 -15.715 1.00 62.25 83 PHE A N 1
ATOM 623 C CA . PHE A 1 83 ? -11.965 4.684 -16.636 1.00 62.25 83 PHE A CA 1
ATOM 624 C C . PHE A 1 83 ? -13.235 5.469 -16.933 1.00 62.25 83 PHE A C 1
ATOM 626 O O . PHE A 1 83 ? -13.132 6.652 -17.240 1.00 62.25 83 PHE A O 1
ATOM 633 N N . THR A 1 84 ? -14.396 4.828 -16.803 1.00 66.75 84 THR A N 1
ATOM 634 C CA . THR A 1 84 ? -15.705 5.446 -17.058 1.00 66.75 84 THR A CA 1
ATOM 635 C C . THR A 1 84 ? -16.092 6.444 -15.974 1.00 66.75 84 THR A C 1
ATOM 637 O O . THR A 1 84 ? -16.835 7.384 -16.226 1.00 66.75 84 THR A O 1
ATOM 640 N N . LYS A 1 85 ? -15.526 6.286 -14.773 1.00 71.75 85 LYS A N 1
ATOM 641 C CA . LYS A 1 85 ? -15.792 7.174 -13.645 1.00 71.75 85 LYS A CA 1
ATOM 642 C C . LYS A 1 85 ? -15.098 8.510 -13.813 1.00 71.75 85 LYS A C 1
ATOM 644 O O . LYS A 1 85 ? -13.869 8.579 -13.986 1.00 71.75 85 LYS A O 1
ATOM 649 N N . SER A 1 86 ? -15.896 9.557 -13.663 1.00 78.31 86 SER A N 1
ATOM 650 C CA . SER A 1 86 ? -15.452 10.938 -13.595 1.00 78.31 86 SER A CA 1
ATOM 651 C C . SER A 1 86 ? -14.486 11.154 -12.426 1.00 78.31 86 SER A C 1
ATOM 653 O O . SER A 1 86 ? -14.412 10.374 -11.469 1.00 78.31 86 SER A O 1
ATOM 655 N N . SER A 1 87 ? -13.726 12.249 -12.489 1.00 78.94 87 SER A N 1
ATOM 656 C CA . SER A 1 87 ? -12.852 12.659 -11.384 1.00 78.94 87 SER A CA 1
ATOM 657 C C . SER A 1 87 ? -13.642 12.862 -10.081 1.00 78.94 87 SER A C 1
ATOM 659 O O . SER A 1 87 ? -13.191 12.462 -9.009 1.00 78.94 87 SER A O 1
ATOM 661 N N . LYS A 1 88 ? -14.871 13.392 -10.183 1.00 84.25 88 LYS A N 1
ATOM 662 C CA . LYS A 1 88 ? -15.761 13.642 -9.043 1.00 84.25 88 LYS A CA 1
ATOM 663 C C . LYS A 1 88 ? -16.162 12.347 -8.333 1.00 84.25 88 LYS A C 1
ATOM 665 O O . LYS A 1 88 ? -15.981 12.244 -7.125 1.00 84.25 88 LYS A O 1
ATOM 670 N N . GLU A 1 89 ? -16.600 11.332 -9.077 1.00 83.81 89 GLU A N 1
ATOM 671 C CA . GLU A 1 89 ? -16.956 10.020 -8.510 1.00 83.81 89 GLU A CA 1
ATOM 672 C C . GLU A 1 89 ? -15.751 9.307 -7.881 1.00 83.81 89 GLU A C 1
ATOM 674 O O . GLU A 1 89 ? -15.884 8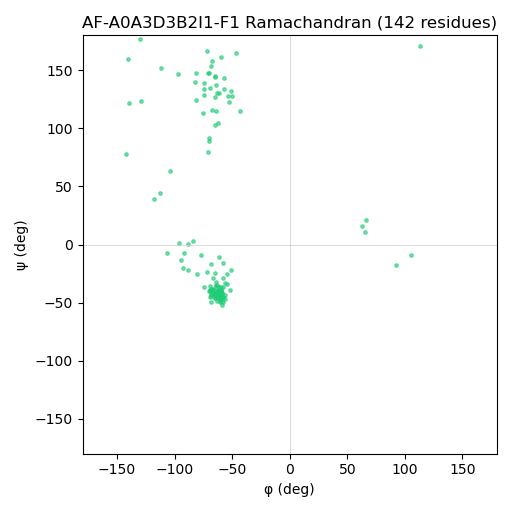.569 -6.902 1.00 83.81 89 GLU A O 1
ATOM 679 N N . LYS A 1 90 ? -14.548 9.514 -8.433 1.00 81.12 90 LYS A N 1
ATOM 680 C CA . LYS A 1 90 ? -13.307 8.984 -7.849 1.00 81.12 90 LYS A CA 1
ATOM 681 C C . LYS A 1 90 ? -12.975 9.671 -6.527 1.00 81.12 90 LYS A C 1
ATOM 683 O O . LYS A 1 90 ? -12.640 8.975 -5.571 1.00 81.12 90 LYS A O 1
ATOM 688 N N . ALA A 1 91 ? -13.098 10.997 -6.465 1.00 85.31 91 ALA A N 1
ATOM 689 C CA . ALA A 1 91 ? -12.867 11.771 -5.249 1.00 85.31 91 ALA A CA 1
ATOM 690 C C . ALA A 1 91 ? -13.879 11.417 -4.149 1.00 85.31 91 ALA A C 1
ATOM 692 O O . ALA A 1 91 ? -13.500 11.195 -3.003 1.00 85.31 91 ALA A O 1
ATOM 693 N N . GLU A 1 92 ? -15.157 11.289 -4.502 1.00 90.25 92 GLU A N 1
ATOM 694 C CA . GLU A 1 92 ? -16.203 10.862 -3.572 1.00 90.25 92 GLU A CA 1
ATOM 695 C C . GLU A 1 92 ? -15.935 9.457 -3.026 1.00 90.25 92 GLU A C 1
ATOM 697 O O . GLU A 1 92 ? -15.959 9.233 -1.816 1.00 90.25 92 GLU A O 1
ATOM 702 N N . ARG A 1 93 ? -15.573 8.513 -3.901 1.00 85.06 93 ARG A N 1
ATOM 703 C CA . ARG A 1 93 ? -15.181 7.165 -3.480 1.00 85.06 93 ARG A CA 1
ATOM 704 C C . ARG A 1 93 ? -13.975 7.175 -2.543 1.00 85.06 93 ARG A C 1
ATOM 706 O O . ARG A 1 93 ? -13.965 6.391 -1.599 1.00 85.06 93 ARG A O 1
ATOM 713 N N . ALA A 1 94 ? -12.971 8.013 -2.803 1.00 86.50 94 ALA A N 1
ATOM 714 C CA . ALA A 1 94 ? -11.809 8.147 -1.927 1.00 86.50 94 ALA A CA 1
ATOM 715 C C . ALA A 1 94 ? -12.225 8.637 -0.531 1.00 86.50 94 ALA A C 1
ATOM 717 O O . ALA A 1 94 ? -11.871 7.996 0.455 1.00 86.50 94 ALA A O 1
ATOM 718 N N . ARG A 1 95 ? -13.084 9.665 -0.453 1.00 91.19 95 ARG A N 1
ATOM 719 C CA . ARG A 1 95 ? -13.644 10.169 0.816 1.00 91.19 95 ARG A CA 1
ATOM 720 C C . ARG A 1 95 ? -14.406 9.094 1.588 1.00 91.19 95 ARG A C 1
ATOM 722 O O . ARG A 1 95 ? -14.205 8.943 2.787 1.00 91.19 95 ARG A O 1
ATOM 729 N N . LEU A 1 96 ? -15.248 8.312 0.910 1.00 91.69 96 LEU A N 1
ATOM 730 C CA . LEU A 1 96 ? -15.963 7.194 1.539 1.00 91.69 96 LEU A CA 1
ATOM 731 C C . LEU A 1 96 ? -14.998 6.128 2.073 1.00 91.69 96 LEU A C 1
ATOM 733 O O . LEU A 1 96 ? -15.246 5.519 3.114 1.00 91.69 96 LEU A O 1
ATOM 737 N N . HIS A 1 97 ? -13.894 5.891 1.365 1.00 90.06 97 HIS A N 1
ATOM 738 C CA . HIS A 1 97 ? -12.879 4.932 1.783 1.00 90.06 97 HIS A CA 1
ATOM 739 C C . HIS A 1 97 ? -12.102 5.416 3.015 1.00 90.06 97 HIS A C 1
ATOM 741 O O . HIS A 1 97 ? -11.831 4.616 3.911 1.00 90.06 97 HIS A O 1
ATOM 747 N N . GLU A 1 98 ? -11.782 6.709 3.076 1.00 88.06 98 GLU A N 1
ATOM 748 C CA . GLU A 1 98 ? -11.170 7.360 4.239 1.00 88.06 98 GLU A CA 1
ATOM 749 C C . GLU A 1 98 ? -12.109 7.354 5.449 1.00 88.06 98 GLU A C 1
ATOM 751 O O . GLU A 1 98 ? -11.692 6.958 6.535 1.00 88.06 98 GLU A O 1
ATOM 756 N N . ASP A 1 99 ? -13.390 7.696 5.268 1.00 92.75 99 ASP A N 1
ATOM 757 C CA . ASP A 1 99 ? -14.391 7.636 6.341 1.00 92.75 99 ASP A CA 1
ATOM 758 C C . ASP A 1 99 ? -14.525 6.217 6.905 1.00 92.75 99 ASP A C 1
ATOM 760 O O . ASP A 1 99 ? -14.530 6.013 8.121 1.00 92.75 99 ASP A O 1
ATOM 764 N N . ARG A 1 100 ? -14.560 5.212 6.024 1.00 91.44 100 ARG A N 1
ATOM 765 C CA . ARG A 1 100 ? -14.607 3.808 6.436 1.00 91.44 100 ARG A CA 1
ATOM 766 C C . ARG A 1 100 ? -13.351 3.391 7.197 1.00 91.44 100 ARG A C 1
ATOM 768 O O . ARG A 1 100 ? -13.466 2.676 8.188 1.00 91.44 100 ARG A O 1
ATOM 775 N N . ALA A 1 101 ? -12.173 3.826 6.753 1.00 88.19 101 ALA A N 1
ATOM 776 C CA . ALA A 1 101 ? -10.914 3.551 7.441 1.00 88.19 101 ALA A CA 1
ATOM 777 C C . ALA A 1 101 ? -10.870 4.216 8.823 1.00 88.19 101 ALA A C 1
ATOM 779 O O . ALA A 1 101 ? -10.487 3.572 9.797 1.00 88.19 101 ALA A O 1
ATOM 780 N N . ARG A 1 102 ? -11.337 5.466 8.933 1.00 85.25 102 ARG A N 1
ATOM 781 C CA . ARG A 1 102 ? -11.478 6.171 10.211 1.00 85.25 102 ARG A CA 1
ATOM 782 C C . ARG A 1 102 ? -12.397 5.415 11.165 1.00 85.25 102 ARG A C 1
ATOM 784 O O . ARG A 1 102 ? -11.974 5.106 12.271 1.00 85.25 102 ARG A O 1
ATOM 791 N N . LYS A 1 103 ? -13.604 5.053 10.721 1.00 88.00 103 LYS A N 1
ATOM 792 C CA . LYS A 1 103 ? -14.564 4.279 11.528 1.00 88.00 103 LYS A CA 1
ATOM 793 C C . LYS A 1 103 ? -14.003 2.926 11.959 1.00 88.00 103 LYS A C 1
ATOM 795 O O . LYS A 1 103 ? -14.223 2.504 13.086 1.00 88.00 103 LYS A O 1
ATOM 800 N N . ALA A 1 104 ? -13.266 2.246 11.080 1.00 84.69 104 ALA A N 1
ATOM 801 C CA . ALA A 1 104 ? -12.614 0.986 11.422 1.00 84.69 104 ALA A CA 1
ATOM 802 C C . ALA A 1 104 ? -11.519 1.174 12.484 1.00 84.69 104 ALA A C 1
ATOM 804 O O . ALA A 1 104 ? -11.449 0.383 13.418 1.00 84.69 104 ALA A O 1
ATOM 805 N N . ASN A 1 105 ? -10.703 2.227 12.375 1.00 80.94 105 ASN A N 1
ATOM 806 C CA . ASN A 1 105 ? -9.700 2.560 13.387 1.00 80.94 105 ASN A CA 1
ATOM 807 C C . ASN A 1 105 ? -10.345 2.923 14.727 1.00 80.94 105 ASN A C 1
ATOM 809 O O . ASN A 1 105 ? -9.896 2.438 15.756 1.00 80.94 105 ASN A O 1
ATOM 813 N N . GLU A 1 106 ? -11.413 3.718 14.718 1.00 81.19 106 GLU A N 1
ATOM 814 C CA . GLU A 1 106 ? -12.166 4.076 15.924 1.00 81.19 106 GLU A CA 1
ATOM 815 C C . GLU A 1 106 ? -12.810 2.848 16.580 1.00 81.19 106 GLU A C 1
ATOM 817 O O . GLU A 1 106 ? -12.773 2.705 17.796 1.00 81.19 106 GLU A O 1
ATOM 822 N N . ALA A 1 107 ? -13.345 1.919 15.786 1.00 78.94 107 ALA A N 1
ATOM 823 C CA . ALA A 1 107 ? -13.887 0.666 16.300 1.00 78.94 107 ALA A CA 1
ATOM 824 C C . ALA A 1 107 ? -12.794 -0.259 16.862 1.00 78.94 107 ALA A C 1
ATOM 826 O O . ALA A 1 107 ? -13.015 -0.927 17.869 1.00 78.94 107 ALA A O 1
ATOM 827 N N . MET A 1 108 ? -11.624 -0.307 16.217 1.00 71.56 108 MET A N 1
ATOM 828 C CA . MET A 1 108 ? -10.500 -1.153 16.632 1.00 71.56 108 MET A CA 1
ATOM 829 C C . MET A 1 108 ? -9.787 -0.606 17.873 1.00 71.56 108 MET A C 1
ATOM 831 O O . MET A 1 108 ? -9.358 -1.377 18.724 1.00 71.56 108 MET A O 1
ATOM 835 N N . PHE A 1 109 ? -9.685 0.716 17.982 1.00 70.38 109 PHE A N 1
ATOM 836 C CA . PHE A 1 109 ? -9.093 1.433 19.108 1.00 70.38 109 PHE A CA 1
ATOM 837 C C . PHE A 1 109 ? -10.159 2.210 19.869 1.00 70.38 109 PHE A C 1
ATOM 839 O O . PHE A 1 109 ? -9.959 3.379 20.204 1.00 70.38 109 PHE A O 1
ATOM 846 N N . ARG A 1 110 ? -11.308 1.578 20.125 1.00 71.81 110 ARG A N 1
ATOM 847 C CA . ARG A 1 110 ? -12.347 2.207 20.931 1.00 71.81 110 ARG A CA 1
ATOM 848 C C . ARG A 1 110 ? -11.766 2.437 22.317 1.00 71.81 110 ARG A C 1
ATOM 850 O O . ARG A 1 110 ? -11.564 1.486 23.068 1.00 71.81 110 ARG A O 1
ATOM 857 N N . ALA A 1 111 ? -11.424 3.684 22.612 1.00 68.69 111 ALA A N 1
ATOM 858 C CA . ALA A 1 111 ? -10.862 4.030 23.898 1.00 68.69 111 ALA A CA 1
ATOM 859 C C . ALA A 1 111 ? -11.931 3.771 24.961 1.00 68.69 111 ALA A C 1
ATOM 861 O O . ALA A 1 111 ? -13.063 4.238 24.823 1.00 68.69 111 ALA A O 1
ATOM 862 N N . ASP A 1 112 ? -11.582 2.994 25.985 1.00 80.50 112 ASP A N 1
ATOM 863 C CA . ASP A 1 112 ? -12.419 2.846 27.167 1.00 80.50 112 ASP A CA 1
ATOM 864 C C . ASP A 1 112 ? -12.499 4.221 27.856 1.00 80.50 112 ASP A C 1
ATOM 866 O O . ASP A 1 112 ? -11.459 4.729 28.297 1.00 80.50 112 ASP A O 1
ATOM 870 N N . PRO A 1 113 ? -13.685 4.857 27.918 1.00 80.94 113 PRO A N 1
ATOM 871 C CA . PRO A 1 113 ? -13.832 6.191 28.489 1.00 80.94 113 PRO A CA 1
ATOM 872 C C . PRO A 1 113 ? -13.320 6.278 29.928 1.00 80.94 113 PRO A C 1
ATOM 874 O O . PRO A 1 113 ? -12.749 7.300 30.306 1.00 80.94 113 PRO A O 1
ATOM 877 N N . GLU A 1 114 ? -13.452 5.206 30.717 1.00 83.50 114 GLU A N 1
ATOM 878 C CA . GLU A 1 114 ? -12.932 5.185 32.085 1.00 83.50 114 GLU A CA 1
ATOM 879 C C . GLU A 1 114 ? -11.407 5.166 32.119 1.00 83.50 114 GLU A C 1
ATOM 881 O O . GLU A 1 114 ? -10.788 5.808 32.969 1.00 83.50 114 GLU A O 1
ATOM 886 N N . LEU A 1 115 ? -10.782 4.422 31.207 1.00 83.62 115 LEU A N 1
ATOM 887 C CA . LEU A 1 115 ? -9.328 4.358 31.116 1.00 83.62 115 LEU A CA 1
ATOM 888 C C . LEU A 1 115 ? -8.750 5.703 30.664 1.00 83.62 115 LEU A C 1
ATOM 890 O O . LEU A 1 115 ? -7.716 6.126 31.179 1.00 83.62 115 LEU A O 1
ATOM 894 N N . VAL A 1 116 ? -9.432 6.388 29.740 1.00 85.38 116 VAL A N 1
ATOM 895 C CA . VAL A 1 116 ? -9.065 7.743 29.304 1.00 85.38 116 VAL A CA 1
ATOM 896 C C . VAL A 1 116 ? -9.202 8.738 30.454 1.00 85.38 116 VAL A C 1
ATOM 898 O O . VAL A 1 116 ? -8.267 9.497 30.688 1.00 85.38 116 VAL A O 1
ATOM 901 N N . ALA A 1 117 ? -10.305 8.703 31.209 1.00 87.25 117 ALA A N 1
ATOM 902 C CA . ALA A 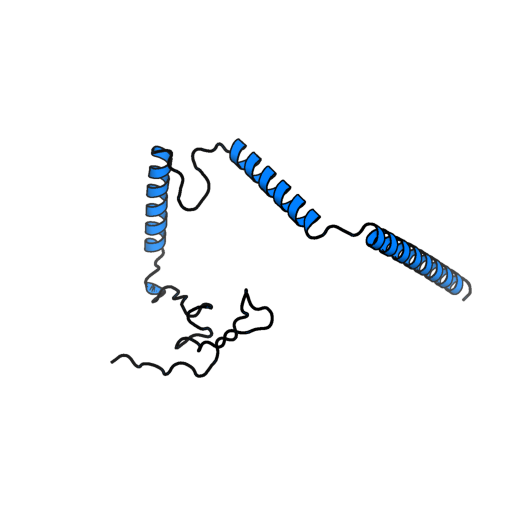1 117 ? -10.492 9.562 32.379 1.00 87.25 117 ALA A CA 1
ATOM 903 C C . ALA A 1 117 ? -9.377 9.349 33.418 1.00 87.25 117 ALA A C 1
ATOM 905 O O . ALA A 1 117 ? -8.686 10.295 33.787 1.00 87.25 117 ALA A O 1
ATOM 906 N N . LYS A 1 118 ? -9.090 8.089 33.773 1.00 92.62 118 LYS A N 1
ATOM 907 C CA . LYS A 1 118 ? -7.995 7.734 34.695 1.00 92.62 118 LYS A CA 1
ATOM 908 C C . LYS A 1 118 ? -6.624 8.191 34.184 1.00 92.62 118 LYS A C 1
ATOM 910 O O . LYS A 1 118 ? -5.760 8.555 34.979 1.00 92.62 118 LYS A O 1
ATOM 915 N N . ALA A 1 119 ? -6.387 8.140 32.873 1.00 90.31 119 ALA A N 1
ATOM 916 C CA . ALA A 1 119 ? -5.139 8.614 32.281 1.00 90.31 119 ALA A CA 1
ATOM 917 C C . ALA A 1 119 ? -5.011 10.142 32.354 1.00 90.31 119 ALA A C 1
ATOM 919 O O . ALA A 1 119 ? -3.924 10.636 32.653 1.00 90.31 119 ALA A O 1
ATOM 920 N N . LEU A 1 120 ? -6.104 10.876 32.123 1.00 94.00 120 LEU A N 1
ATOM 921 C CA . LEU A 1 120 ? -6.144 12.333 32.244 1.00 94.00 120 LEU A CA 1
ATOM 922 C C . LEU A 1 120 ? -5.936 12.789 33.692 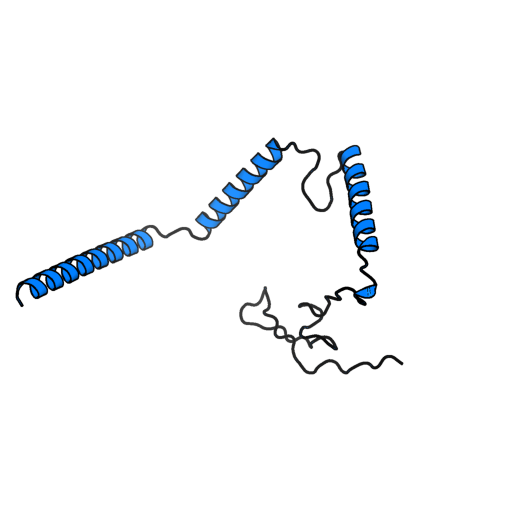1.00 94.00 120 LEU A C 1
ATOM 924 O O . LEU A 1 120 ? -5.124 13.684 33.912 1.00 94.00 120 LEU A O 1
ATOM 928 N N . ASP A 1 121 ? -6.564 12.127 34.667 1.00 95.81 121 ASP A N 1
ATOM 929 C CA . ASP A 1 121 ? -6.372 12.429 36.094 1.00 95.81 121 ASP A CA 1
ATOM 930 C C . ASP A 1 121 ? -4.906 12.249 36.513 1.00 95.81 121 ASP A C 1
ATOM 932 O O . ASP A 1 121 ? -4.303 13.132 37.123 1.00 95.81 121 ASP A O 1
ATOM 936 N N . ARG A 1 122 ? -4.277 11.142 36.095 1.00 95.81 122 ARG A N 1
ATOM 937 C CA . ARG A 1 122 ? -2.845 10.898 36.345 1.00 95.81 122 ARG A CA 1
ATOM 938 C C . ARG A 1 122 ? -1.952 11.951 35.698 1.00 95.81 122 ARG A C 1
ATOM 940 O O . ARG A 1 122 ? -0.920 12.309 36.266 1.00 95.81 122 ARG A O 1
ATOM 947 N N . LEU A 1 123 ? -2.319 12.424 34.507 1.00 96.50 123 LEU A N 1
ATOM 948 C CA . LEU A 1 123 ? -1.575 13.474 33.820 1.00 96.50 123 LEU A CA 1
ATOM 949 C C . LEU A 1 123 ? -1.706 14.806 34.568 1.00 96.50 123 LEU A C 1
ATOM 951 O O . LEU A 1 123 ? -0.701 15.481 34.769 1.00 96.50 123 LEU A O 1
ATOM 955 N N . ALA A 1 124 ? -2.912 15.144 35.032 1.00 96.00 124 ALA A N 1
ATOM 956 C CA . ALA A 1 124 ? -3.172 16.335 35.833 1.00 96.00 124 ALA A CA 1
ATOM 957 C C . ALA A 1 124 ? -2.352 16.318 37.132 1.00 96.00 124 ALA A C 1
ATOM 959 O O . ALA A 1 124 ? -1.623 17.271 37.415 1.00 96.00 124 ALA A O 1
ATOM 960 N N . GLU A 1 125 ? -2.360 15.203 37.866 1.00 96.56 125 GLU A N 1
ATOM 961 C CA . GLU A 1 125 ? -1.513 15.029 39.052 1.00 96.56 125 GLU A CA 1
ATOM 962 C C . GLU A 1 125 ? -0.025 15.222 38.741 1.00 96.56 125 GLU A C 1
ATOM 964 O O . GLU A 1 125 ? 0.673 15.938 39.458 1.00 96.56 125 GLU A O 1
ATOM 969 N N . ALA A 1 126 ? 0.472 14.612 37.662 1.00 95.94 126 ALA A N 1
ATOM 970 C CA . ALA A 1 126 ? 1.870 14.747 37.265 1.00 95.94 126 ALA A CA 1
ATOM 971 C C . ALA A 1 126 ? 2.228 16.199 36.915 1.00 95.94 126 ALA A C 1
ATOM 973 O O . ALA A 1 126 ? 3.290 16.680 37.311 1.00 95.94 126 ALA A O 1
ATOM 974 N N . THR A 1 127 ? 1.339 16.917 36.221 1.00 97.19 127 THR A N 1
ATOM 975 C CA . THR A 1 127 ? 1.556 18.333 35.893 1.00 97.19 127 THR A CA 1
ATOM 976 C C . THR A 1 127 ? 1.572 19.225 37.129 1.00 97.19 127 THR A C 1
ATOM 978 O O . THR A 1 127 ? 2.419 20.111 37.209 1.00 97.19 127 THR A O 1
ATOM 981 N N . MET A 1 128 ? 0.713 18.963 38.121 1.00 96.56 128 MET A N 1
ATOM 982 C CA . MET A 1 128 ? 0.733 19.700 39.388 1.00 96.56 128 MET A CA 1
ATOM 983 C C . MET A 1 128 ? 2.032 19.451 40.159 1.00 96.56 128 MET A C 1
ATOM 985 O O . MET A 1 128 ? 2.658 20.406 40.606 1.00 96.56 128 MET A O 1
ATOM 989 N N . ARG A 1 129 ? 2.494 18.194 40.234 1.00 95.94 129 ARG A N 1
ATOM 990 C CA . ARG A 1 129 ? 3.776 17.849 40.878 1.00 95.94 129 ARG A CA 1
ATOM 991 C C . ARG A 1 129 ? 4.970 18.510 40.190 1.00 95.94 129 ARG A C 1
ATOM 993 O O . ARG A 1 129 ? 5.878 18.983 40.863 1.00 95.94 129 ARG A O 1
ATOM 1000 N N . LEU A 1 130 ? 4.968 18.566 38.857 1.00 96.06 130 LEU A N 1
ATOM 1001 C CA . LEU A 1 130 ? 5.986 19.292 38.091 1.00 96.06 130 LEU A CA 1
ATOM 1002 C C . LEU A 1 130 ? 5.948 20.793 38.396 1.00 96.06 130 LEU A C 1
ATOM 1004 O O . LEU A 1 130 ? 6.995 21.388 38.629 1.00 96.06 130 LEU A O 1
ATOM 1008 N N . ALA A 1 131 ? 4.761 21.403 38.436 1.00 95.56 131 ALA A N 1
ATOM 1009 C CA . ALA A 1 131 ? 4.617 22.819 38.763 1.00 95.56 131 ALA A CA 1
ATOM 1010 C C . ALA A 1 131 ? 5.129 23.133 40.179 1.00 95.56 131 ALA A C 1
ATOM 1012 O O . ALA A 1 131 ? 5.897 24.078 40.356 1.00 95.56 131 ALA A O 1
ATOM 1013 N N . GLU A 1 132 ? 4.777 22.307 41.162 1.00 95.69 132 GLU A N 1
ATOM 1014 C CA . GLU A 1 132 ? 5.251 22.428 42.542 1.00 95.69 132 GLU A CA 1
ATOM 1015 C C . GLU A 1 132 ? 6.776 22.280 42.639 1.00 95.69 132 GLU A C 1
ATOM 1017 O O . GLU A 1 132 ? 7.441 23.142 43.210 1.00 95.69 132 GLU A O 1
ATOM 1022 N N . ALA A 1 133 ? 7.356 21.265 41.992 1.00 93.44 133 ALA A N 1
ATOM 1023 C CA . ALA A 1 133 ? 8.807 21.090 41.945 1.00 93.44 133 ALA A CA 1
ATOM 1024 C C . ALA A 1 133 ? 9.513 22.316 41.340 1.00 93.44 133 ALA A C 1
ATOM 1026 O O . ALA A 1 133 ? 10.471 22.826 41.917 1.00 93.44 133 ALA A O 1
ATOM 1027 N N . THR A 1 134 ? 8.994 22.858 40.230 1.00 95.62 134 THR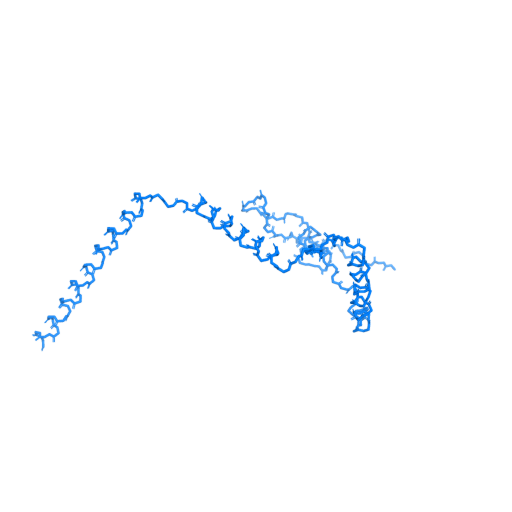 A N 1
ATOM 1028 C CA . THR A 1 134 ? 9.568 24.069 39.618 1.00 95.62 134 THR A CA 1
ATOM 1029 C C . THR A 1 134 ? 9.418 25.317 40.491 1.00 95.62 134 THR A C 1
ATOM 1031 O O . THR A 1 134 ? 10.245 26.225 40.405 1.00 95.62 134 THR A O 1
ATOM 1034 N N . HIS A 1 135 ? 8.376 25.396 41.323 1.00 93.25 135 HIS A N 1
ATOM 1035 C CA . HIS A 1 135 ? 8.211 26.482 42.288 1.00 93.25 135 HIS A CA 1
ATOM 1036 C C . HIS A 1 135 ? 9.277 26.398 43.382 1.00 93.25 135 HIS A C 1
ATOM 1038 O O . HIS A 1 135 ? 9.980 27.378 43.621 1.00 93.25 135 HIS A O 1
ATOM 1044 N N . LEU A 1 136 ? 9.457 25.213 43.969 1.00 92.19 136 LEU A N 1
ATOM 1045 C CA . LEU A 1 136 ? 10.451 24.967 45.015 1.00 92.19 136 LEU A CA 1
ATOM 1046 C C . LEU A 1 136 ? 11.883 25.223 44.523 1.00 92.19 136 LEU A C 1
ATOM 1048 O O . LEU A 1 136 ? 12.670 25.851 45.228 1.00 92.19 136 LEU A O 1
ATOM 1052 N N . GLU A 1 137 ? 12.217 24.819 43.293 1.00 92.12 137 GLU A N 1
ATOM 1053 C CA . GLU A 1 137 ? 13.517 25.132 42.676 1.00 92.12 137 GLU A CA 1
ATOM 1054 C C . GLU A 1 137 ? 13.751 26.646 42.549 1.00 92.12 137 GLU A C 1
ATOM 1056 O O . GLU A 1 137 ? 14.849 27.137 42.819 1.00 92.12 137 GLU A O 1
ATOM 1061 N N . ARG A 1 138 ? 12.717 27.411 42.172 1.00 92.31 138 ARG A N 1
ATOM 1062 C CA . ARG A 1 138 ? 12.800 28.877 42.067 1.00 92.31 138 ARG A CA 1
ATOM 1063 C C . ARG A 1 138 ? 12.937 29.555 43.426 1.00 92.31 138 ARG A C 1
ATOM 1065 O O . ARG A 1 138 ? 13.611 30.579 43.504 1.00 92.31 138 ARG A O 1
ATOM 1072 N N . GLU A 1 139 ? 12.297 29.032 44.466 1.00 92.12 139 GLU A N 1
ATOM 1073 C CA . GLU A 1 139 ? 12.437 29.546 45.832 1.00 92.12 139 GLU A CA 1
ATOM 1074 C C . GLU A 1 139 ? 13.825 29.257 46.402 1.00 92.12 139 GLU A C 1
ATOM 1076 O O . GLU A 1 139 ? 14.471 30.170 46.917 1.00 92.12 139 GLU A O 1
ATOM 1081 N N . ALA A 1 140 ? 14.334 28.034 46.229 1.00 87.44 140 ALA A N 1
ATOM 1082 C CA . ALA A 1 140 ? 15.686 27.667 46.643 1.00 87.44 140 ALA A CA 1
ATOM 1083 C C . ALA A 1 140 ? 16.753 28.540 45.959 1.00 87.44 140 ALA A C 1
ATOM 1085 O O . ALA A 1 140 ? 17.671 29.019 46.617 1.00 87.44 140 ALA A O 1
ATOM 1086 N N . ALA A 1 141 ? 16.589 28.825 44.662 1.00 87.38 141 ALA A N 1
ATOM 1087 C CA . ALA A 1 141 ? 17.482 29.708 43.910 1.00 87.38 141 ALA A CA 1
ATOM 1088 C C . ALA A 1 141 ? 17.415 31.191 44.328 1.00 87.38 141 ALA A C 1
ATOM 1090 O O . ALA A 1 141 ? 18.294 31.960 43.955 1.00 87.38 141 ALA A O 1
ATOM 1091 N N . ARG A 1 142 ? 16.370 31.616 45.054 1.00 87.56 142 ARG A N 1
ATOM 1092 C CA . ARG A 1 142 ? 16.251 32.978 45.610 1.00 87.56 142 ARG A CA 1
ATOM 1093 C C . ARG A 1 142 ? 16.786 33.094 47.038 1.00 87.56 142 ARG A C 1
ATOM 1095 O O . ARG A 1 142 ? 17.016 34.210 47.490 1.00 87.56 142 ARG A O 1
ATOM 1102 N N . ALA A 1 143 ? 16.896 31.974 47.750 1.00 78.19 143 ALA A N 1
ATOM 1103 C CA . ALA A 1 143 ? 17.302 31.921 49.153 1.00 78.19 143 ALA A CA 1
ATOM 1104 C C . ALA A 1 143 ? 18.810 31.672 49.357 1.00 78.19 143 ALA A C 1
ATOM 1106 O O . ALA A 1 143 ? 19.291 31.835 50.479 1.00 78.19 143 ALA A O 1
ATOM 1107 N N . GLY A 1 144 ? 19.531 31.264 48.307 1.00 65.12 144 GLY A N 1
ATOM 1108 C CA . GLY A 1 144 ? 20.996 31.171 48.268 1.00 65.12 144 GLY A CA 1
ATOM 1109 C C . GLY A 1 144 ? 21.620 32.360 47.555 1.00 65.12 144 GLY A C 1
ATOM 1110 O O . GLY A 1 144 ? 22.741 32.737 47.957 1.00 65.12 144 GLY A O 1
#